Protein AF-A0A4Q8ADY8-F1 (afdb_monomer_lite)

Structure (mmCIF, N/CA/C/O backbone):
data_AF-A0A4Q8ADY8-F1
#
_entry.id   AF-A0A4Q8ADY8-F1
#
loop_
_atom_site.group_PDB
_atom_site.id
_atom_site.type_symbol
_atom_site.label_atom_id
_atom_site.label_alt_id
_atom_site.label_comp_id
_atom_site.label_asym_id
_atom_site.label_entity_id
_atom_site.label_seq_id
_atom_site.pdbx_PDB_ins_code
_atom_site.Cartn_x
_atom_site.Cartn_y
_atom_site.Cartn_z
_atom_site.occupancy
_atom_site.B_iso_or_equiv
_atom_site.auth_seq_id
_atom_site.auth_comp_id
_atom_site.auth_asym_id
_atom_site.auth_atom_id
_atom_site.pdbx_PDB_model_num
ATOM 1 N N . MET A 1 1 ? -50.350 -51.774 19.064 1.00 41.06 1 MET A N 1
ATOM 2 C CA . MET A 1 1 ? -49.920 -51.685 17.647 1.00 41.06 1 MET A CA 1
ATOM 3 C C . MET A 1 1 ? -49.886 -50.201 17.307 1.00 41.06 1 MET A C 1
ATOM 5 O O . MET A 1 1 ? -50.943 -49.598 17.348 1.00 41.06 1 MET A O 1
ATOM 9 N N . GLY A 1 2 ? -48.732 -49.525 17.386 1.00 50.16 2 GLY A N 1
ATOM 10 C CA . GLY A 1 2 ? -47.766 -49.290 16.286 1.00 50.16 2 GLY A CA 1
ATOM 11 C C . GLY A 1 2 ? -48.056 -47.888 15.708 1.00 50.16 2 GLY A C 1
ATOM 12 O O . GLY A 1 2 ? -49.219 -47.580 15.524 1.00 50.16 2 GLY A O 1
ATOM 13 N N . TYR A 1 3 ? -47.157 -46.935 15.465 1.00 49.81 3 TYR A N 1
ATOM 14 C CA . TYR A 1 3 ? -45.723 -46.883 15.178 1.00 49.81 3 TYR A CA 1
ATOM 15 C C . TYR A 1 3 ? -45.235 -45.460 15.556 1.00 49.81 3 TYR A C 1
ATOM 17 O O . TYR A 1 3 ? -45.945 -44.491 15.292 1.00 49.81 3 TYR A O 1
ATOM 25 N N . GLY A 1 4 ? -44.052 -45.319 16.166 1.00 50.25 4 GLY A N 1
ATOM 26 C CA . GLY A 1 4 ? -43.502 -44.029 16.622 1.00 50.25 4 GLY A CA 1
ATOM 27 C C . GLY A 1 4 ? -42.644 -43.289 15.571 1.00 50.25 4 GLY A C 1
ATOM 28 O O . GLY A 1 4 ? -41.962 -43.941 14.777 1.00 50.25 4 GLY A O 1
ATOM 29 N N . PRO A 1 5 ? -42.626 -41.939 15.563 1.00 53.47 5 PRO A N 1
ATOM 30 C CA . PRO A 1 5 ? -41.895 -41.116 14.594 1.00 53.47 5 PRO A CA 1
ATOM 31 C C . PRO A 1 5 ? -40.439 -40.831 15.025 1.00 53.47 5 PRO A C 1
ATOM 33 O O . PRO A 1 5 ? -40.052 -39.683 15.214 1.00 53.47 5 PRO A O 1
ATOM 36 N N . GLU A 1 6 ? -39.605 -41.861 15.165 1.00 55.47 6 GLU A N 1
ATOM 37 C CA . GLU A 1 6 ? -38.190 -41.711 15.585 1.00 55.47 6 GLU A CA 1
ATOM 38 C C . GLU A 1 6 ? -37.184 -41.703 14.407 1.00 55.47 6 GLU A C 1
ATOM 40 O O . GLU A 1 6 ? -36.019 -41.343 14.559 1.00 55.47 6 GLU A O 1
ATOM 45 N N . THR A 1 7 ? -37.597 -42.027 13.176 1.00 56.72 7 THR A N 1
ATOM 46 C CA . THR A 1 7 ? -36.640 -42.336 12.089 1.00 56.72 7 THR A CA 1
ATOM 47 C C . THR A 1 7 ? -36.108 -41.135 11.290 1.00 56.72 7 THR A C 1
ATOM 49 O O . THR A 1 7 ? -35.138 -41.278 10.542 1.00 56.72 7 THR A O 1
ATOM 52 N N . ARG A 1 8 ? -36.666 -39.922 11.432 1.00 54.41 8 ARG A N 1
ATOM 53 C CA . ARG A 1 8 ? -36.274 -38.770 10.581 1.00 54.41 8 ARG A CA 1
ATOM 54 C C . ARG A 1 8 ? -34.942 -38.110 10.949 1.00 54.41 8 ARG A C 1
ATOM 56 O O . ARG A 1 8 ? -34.328 -37.480 10.087 1.00 54.41 8 ARG A O 1
ATOM 63 N N . LYS A 1 9 ? -34.471 -38.232 12.194 1.00 53.66 9 LYS A N 1
ATOM 64 C CA . LYS A 1 9 ? -33.229 -37.562 12.632 1.00 53.66 9 LYS A CA 1
ATOM 65 C C . LYS A 1 9 ? -31.972 -38.251 12.088 1.00 53.66 9 LYS A C 1
ATOM 67 O O . LYS A 1 9 ? -31.017 -37.578 11.711 1.00 53.66 9 LYS A O 1
ATOM 72 N N . HIS A 1 10 ? -32.001 -39.578 11.957 1.00 52.31 10 HIS A N 1
ATOM 73 C CA . HIS A 1 10 ? -30.857 -40.352 11.464 1.00 52.31 10 HIS A CA 1
ATOM 74 C C . HIS A 1 10 ? -30.614 -40.176 9.956 1.00 52.31 10 HIS A C 1
ATOM 76 O O . HIS A 1 10 ? -29.468 -40.189 9.515 1.00 52.31 10 HIS A O 1
ATOM 82 N N . ALA A 1 11 ? -31.662 -39.937 9.160 1.00 54.84 11 ALA A N 1
ATOM 83 C CA . ALA A 1 11 ? -31.521 -39.710 7.719 1.00 54.84 11 ALA A CA 1
ATOM 84 C C . ALA A 1 11 ? -30.809 -38.382 7.388 1.00 54.84 11 ALA A C 1
ATOM 86 O O . ALA A 1 11 ? -29.977 -38.333 6.486 1.00 54.84 11 ALA A O 1
ATOM 87 N N . ARG A 1 12 ? -31.078 -37.315 8.156 1.00 58.09 12 ARG A N 1
ATOM 88 C CA . ARG A 1 12 ? -30.446 -35.997 7.962 1.00 58.09 12 ARG A CA 1
ATOM 89 C C . ARG A 1 12 ? -28.967 -35.981 8.356 1.00 58.09 12 ARG A C 1
ATOM 91 O O . ARG A 1 12 ? -28.163 -35.391 7.646 1.00 58.09 12 ARG A O 1
ATOM 98 N N . SER A 1 13 ? -28.601 -36.673 9.436 1.00 60.06 13 SER A N 1
ATOM 99 C CA . SER A 1 13 ? -27.201 -36.780 9.873 1.00 60.06 13 SER A CA 1
ATOM 100 C C . SER A 1 13 ? -26.339 -37.535 8.853 1.00 60.06 13 SER A C 1
ATOM 102 O O . SER A 1 13 ? -25.246 -37.086 8.519 1.00 60.06 13 SER A O 1
ATOM 104 N N . ARG A 1 14 ? -26.859 -38.623 8.268 1.00 69.06 14 ARG A N 1
ATOM 105 C CA . ARG A 1 14 ? -26.135 -39.403 7.248 1.00 69.06 14 ARG A CA 1
ATOM 106 C C . ARG A 1 14 ? -25.929 -38.630 5.944 1.00 69.06 14 ARG A C 1
ATOM 108 O O . ARG A 1 14 ? -24.894 -38.797 5.309 1.00 69.06 14 ARG A O 1
ATOM 115 N N . TRP A 1 15 ? -26.877 -37.768 5.572 1.00 72.00 15 TRP A N 1
ATOM 116 C CA . TRP A 1 15 ? -26.746 -36.915 4.390 1.00 72.00 15 TRP A CA 1
ATOM 117 C C . TRP A 1 15 ? -25.665 -35.840 4.569 1.00 72.00 15 TRP A C 1
ATOM 119 O O . TRP A 1 15 ? -24.839 -35.658 3.683 1.00 72.00 15 TRP A O 1
ATOM 129 N N . ILE A 1 16 ? -25.595 -35.207 5.745 1.00 74.44 16 ILE A N 1
ATOM 130 C CA . ILE A 1 16 ? -24.555 -34.214 6.060 1.00 74.44 16 ILE A CA 1
ATOM 131 C C . ILE A 1 16 ? -23.161 -34.857 6.026 1.00 74.44 16 ILE A C 1
ATOM 133 O O . ILE A 1 16 ? -22.261 -34.327 5.383 1.00 74.44 16 ILE A O 1
ATOM 137 N N . VAL A 1 17 ? -22.989 -36.033 6.643 1.00 74.62 17 VAL A N 1
ATOM 138 C CA . VAL A 1 17 ? -21.700 -36.749 6.632 1.00 74.62 17 VAL A CA 1
ATOM 139 C C . VAL A 1 17 ? -21.274 -37.115 5.205 1.00 74.62 17 VAL A C 1
ATOM 141 O O . VAL A 1 17 ? -20.110 -36.943 4.858 1.00 74.62 17 VAL A O 1
ATOM 144 N N . ALA A 1 18 ? -22.203 -37.556 4.351 1.00 75.81 18 ALA A N 1
ATOM 145 C CA . ALA A 1 18 ? -21.900 -37.872 2.954 1.00 75.81 18 ALA A CA 1
ATOM 146 C C . ALA A 1 18 ? -21.443 -36.640 2.150 1.00 75.81 18 ALA A C 1
ATOM 148 O O . ALA A 1 18 ? -20.501 -36.741 1.365 1.00 75.81 18 ALA A O 1
ATOM 149 N N . VAL A 1 19 ? -22.062 -35.475 2.379 1.00 82.69 19 VAL A N 1
ATOM 150 C CA . VAL A 1 19 ? -21.659 -34.210 1.742 1.00 82.69 19 VAL A CA 1
ATOM 151 C C . VAL A 1 19 ? -20.255 -33.798 2.190 1.00 82.69 19 VAL A C 1
ATOM 153 O O . VAL A 1 19 ? -19.420 -33.489 1.344 1.00 82.69 19 VAL A O 1
ATOM 156 N N . TYR A 1 20 ? -19.952 -33.869 3.490 1.00 83.88 20 TYR A N 1
ATOM 157 C CA . TYR A 1 20 ? -18.614 -33.550 4.003 1.00 83.88 20 TYR A CA 1
ATOM 158 C C . TYR A 1 20 ? -17.528 -34.468 3.432 1.00 83.88 20 TYR A C 1
ATOM 160 O O . TYR A 1 20 ? -16.463 -33.988 3.048 1.00 83.88 20 TYR A O 1
ATOM 168 N N . VAL A 1 21 ? -17.798 -35.773 3.325 1.00 84.94 21 VAL A N 1
ATOM 169 C CA . VAL A 1 21 ? -16.854 -36.733 2.732 1.00 84.94 21 VAL A CA 1
ATOM 170 C C . VAL A 1 21 ? -16.616 -36.429 1.250 1.00 84.94 21 VAL A C 1
ATOM 172 O O . VAL A 1 21 ? -15.469 -36.429 0.811 1.00 84.94 21 VAL A O 1
ATOM 175 N N . ALA A 1 22 ? -17.663 -36.112 0.483 1.00 82.12 22 ALA A N 1
ATOM 176 C CA . ALA A 1 22 ? -17.525 -35.761 -0.931 1.00 82.12 22 ALA A CA 1
ATOM 177 C C . ALA A 1 22 ? -16.708 -34.471 -1.138 1.00 82.12 22 ALA A C 1
ATOM 179 O O . ALA A 1 22 ? -15.830 -34.433 -1.999 1.00 82.12 22 ALA A O 1
ATOM 180 N N . VAL A 1 23 ? -16.948 -33.443 -0.315 1.00 85.81 23 VAL A N 1
ATOM 181 C CA . VAL A 1 23 ? -16.180 -32.188 -0.346 1.00 85.81 23 VAL A CA 1
ATOM 182 C C . VAL A 1 23 ? -14.715 -32.436 0.018 1.00 85.81 23 VAL A C 1
ATOM 184 O O . VAL A 1 23 ? -13.829 -31.968 -0.691 1.00 85.81 23 VAL A O 1
ATOM 187 N N . ALA A 1 24 ? -14.441 -33.221 1.064 1.00 84.19 24 ALA A N 1
ATOM 188 C CA . ALA A 1 24 ? -13.074 -33.550 1.467 1.00 84.19 24 ALA A CA 1
ATOM 189 C C . ALA A 1 24 ? -12.305 -34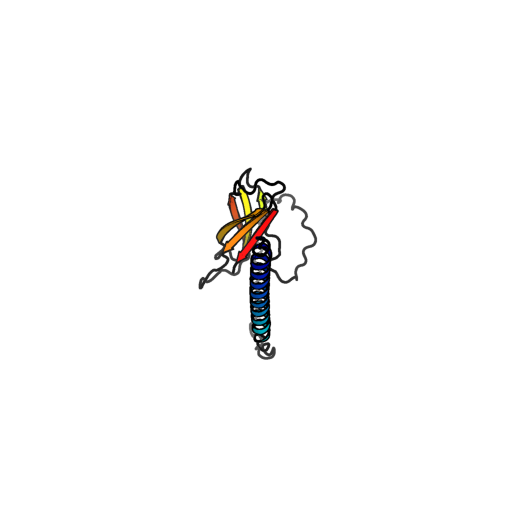.295 0.363 1.00 84.19 24 ALA A C 1
ATOM 191 O O . ALA A 1 24 ? -11.159 -33.953 0.078 1.00 84.19 24 ALA A O 1
ATOM 192 N N . ILE A 1 25 ? -12.941 -35.262 -0.307 1.00 88.31 25 ILE A N 1
ATOM 193 C CA . ILE A 1 25 ? -12.339 -35.978 -1.443 1.00 88.31 25 ILE A CA 1
ATOM 194 C C . ILE A 1 25 ? -12.009 -35.008 -2.583 1.00 88.31 25 ILE A C 1
ATOM 196 O O . ILE A 1 25 ? -10.926 -35.093 -3.161 1.00 88.31 25 ILE A O 1
ATOM 200 N N . PHE A 1 26 ? -12.907 -34.068 -2.888 1.00 85.62 26 PHE A N 1
ATOM 201 C CA . PHE A 1 26 ? -12.688 -33.093 -3.954 1.00 85.62 26 PHE A CA 1
ATOM 202 C C . PHE A 1 26 ? -11.522 -32.144 -3.640 1.00 85.62 26 PHE A C 1
ATOM 204 O O . PHE A 1 26 ? -10.665 -31.920 -4.492 1.00 85.62 26 PHE A O 1
ATOM 211 N N . VAL A 1 27 ? -11.438 -31.646 -2.401 1.00 87.19 27 VAL A N 1
ATOM 212 C CA . VAL A 1 27 ? -10.345 -30.770 -1.946 1.00 87.19 27 VAL A CA 1
ATOM 213 C C . VAL A 1 27 ? -8.998 -31.496 -1.979 1.00 87.19 27 VAL A C 1
ATOM 215 O O . VAL A 1 27 ? -8.020 -30.950 -2.487 1.00 87.19 27 VAL A O 1
ATOM 218 N N . VAL A 1 28 ? -8.943 -32.742 -1.499 1.00 87.12 28 VAL A N 1
ATOM 219 C CA . VAL A 1 28 ? -7.717 -33.556 -1.550 1.00 87.12 28 VAL A CA 1
ATOM 220 C C . VAL A 1 28 ? -7.309 -33.832 -2.999 1.00 87.12 28 VAL A C 1
ATOM 222 O O . VAL A 1 28 ? -6.135 -33.695 -3.335 1.00 87.12 28 VAL A O 1
ATOM 225 N N . GLY A 1 29 ? -8.264 -34.156 -3.876 1.00 85.25 29 GLY A N 1
ATOM 226 C CA . GLY A 1 29 ? -8.001 -34.349 -5.303 1.00 85.25 29 GLY A CA 1
ATOM 227 C C . GLY A 1 29 ? -7.430 -33.097 -5.979 1.00 85.25 29 GLY A C 1
ATOM 228 O O . GLY A 1 29 ? -6.450 -33.194 -6.717 1.00 85.25 29 GLY A O 1
ATOM 229 N N . ALA A 1 30 ? -7.989 -31.921 -5.681 1.00 82.06 30 ALA A N 1
ATOM 230 C CA . ALA A 1 30 ? -7.502 -30.646 -6.205 1.00 82.06 30 ALA A CA 1
ATOM 231 C C . ALA A 1 30 ? -6.081 -30.321 -5.714 1.00 82.06 30 ALA A C 1
ATOM 233 O O . ALA A 1 30 ? -5.224 -29.954 -6.517 1.00 82.06 30 ALA A O 1
ATOM 234 N N . LEU A 1 31 ? -5.795 -30.528 -4.423 1.00 78.25 31 LEU A N 1
ATOM 235 C CA . LEU A 1 31 ? -4.455 -30.327 -3.861 1.00 78.25 31 LEU A CA 1
ATOM 236 C C . LEU A 1 31 ? -3.409 -31.239 -4.514 1.00 78.25 31 LEU A C 1
ATOM 238 O O . LEU A 1 31 ? -2.328 -30.774 -4.872 1.00 78.25 31 LEU A O 1
ATOM 242 N N . VAL A 1 32 ? -3.731 -32.518 -4.733 1.00 78.94 32 VAL A N 1
ATOM 243 C CA . VAL A 1 32 ? -2.820 -33.460 -5.408 1.00 78.94 32 VAL A CA 1
ATOM 244 C C . VAL A 1 32 ? -2.528 -33.022 -6.849 1.00 78.94 32 VAL A C 1
ATOM 246 O O . VAL A 1 32 ? -1.381 -33.107 -7.290 1.00 78.94 32 VAL A O 1
ATOM 249 N N . ALA A 1 33 ? -3.523 -32.504 -7.576 1.00 71.31 33 ALA A N 1
ATOM 250 C CA . ALA A 1 33 ? -3.336 -32.006 -8.941 1.00 71.31 33 ALA A CA 1
ATOM 251 C C . ALA A 1 33 ? -2.431 -30.759 -9.004 1.00 71.31 33 ALA A C 1
ATOM 253 O O . ALA A 1 33 ? -1.593 -30.646 -9.905 1.00 71.31 33 ALA A O 1
ATOM 254 N N . VAL A 1 34 ? -2.549 -29.851 -8.029 1.00 74.69 34 VAL A N 1
ATOM 255 C CA . VAL A 1 34 ? -1.680 -28.668 -7.916 1.00 74.69 34 VAL A CA 1
ATOM 256 C C . VAL A 1 34 ? -0.234 -29.081 -7.631 1.00 74.69 34 VAL A C 1
ATOM 258 O O . VAL A 1 34 ? 0.678 -28.625 -8.319 1.00 74.69 34 VAL A O 1
ATOM 261 N N . VAL A 1 35 ? -0.013 -30.006 -6.690 1.00 72.31 35 VAL A N 1
ATOM 262 C CA . VAL A 1 35 ? 1.336 -30.506 -6.360 1.00 72.31 35 VAL A CA 1
ATOM 263 C C . VAL A 1 35 ? 1.987 -31.208 -7.558 1.00 72.31 35 VAL A C 1
ATOM 265 O O . VAL A 1 35 ? 3.156 -30.962 -7.853 1.00 72.31 35 VAL A O 1
ATOM 268 N N . MET A 1 36 ? 1.236 -32.033 -8.296 1.00 67.62 36 MET A N 1
ATOM 269 C CA . MET A 1 36 ? 1.732 -32.687 -9.516 1.00 67.62 36 MET A CA 1
ATOM 270 C C . MET A 1 36 ? 2.113 -31.677 -10.613 1.00 67.62 36 MET A C 1
ATOM 272 O O . MET A 1 36 ? 3.082 -31.900 -11.335 1.00 67.62 36 MET A O 1
ATOM 276 N N . SER A 1 37 ? 1.399 -30.551 -10.720 1.00 70.81 37 SER A N 1
ATOM 277 C CA . SER A 1 37 ? 1.681 -29.515 -11.727 1.00 70.81 37 SER A CA 1
ATOM 278 C C . SER A 1 37 ? 2.975 -28.739 -11.441 1.00 70.81 37 SER A C 1
ATOM 280 O O . SER A 1 37 ? 3.676 -28.355 -12.375 1.00 70.81 37 SER A O 1
ATOM 282 N N . PHE A 1 38 ? 3.347 -28.566 -10.168 1.00 58.31 38 PHE A N 1
ATOM 283 C CA . PHE A 1 38 ? 4.611 -27.923 -9.781 1.00 58.31 38 PHE A CA 1
ATOM 284 C C . PHE A 1 38 ? 5.849 -28.788 -10.071 1.00 58.31 38 PHE A C 1
ATOM 286 O O . PHE A 1 38 ? 6.925 -28.256 -10.338 1.00 58.31 38 PHE A O 1
ATOM 293 N N . ALA A 1 39 ? 5.718 -30.119 -10.073 1.00 59.59 39 ALA A N 1
ATOM 294 C CA . ALA A 1 39 ? 6.847 -31.014 -10.335 1.00 59.59 39 ALA A CA 1
ATOM 295 C C . ALA A 1 39 ? 7.322 -30.996 -11.804 1.00 59.59 39 ALA A C 1
ATOM 297 O O . ALA A 1 39 ? 8.468 -31.350 -12.076 1.00 59.59 39 ALA A O 1
ATOM 298 N N . ALA A 1 40 ? 6.475 -30.564 -12.746 1.00 57.50 40 ALA A N 1
ATOM 299 C CA . ALA A 1 40 ? 6.778 -30.574 -14.178 1.00 57.50 40 ALA A CA 1
ATOM 300 C C . ALA A 1 40 ? 7.530 -29.324 -14.689 1.00 57.50 40 ALA A C 1
ATOM 302 O O . ALA A 1 40 ? 7.969 -29.325 -15.835 1.00 57.50 40 ALA A O 1
ATOM 303 N N . GLN A 1 41 ? 7.706 -28.274 -13.874 1.00 55.00 41 GLN A N 1
ATOM 304 C CA . GLN A 1 41 ? 8.305 -26.998 -14.314 1.00 55.00 41 GLN A CA 1
ATOM 305 C C . GLN A 1 41 ? 9.803 -26.836 -14.008 1.00 55.00 41 GLN A C 1
ATOM 307 O O . GLN A 1 41 ? 10.337 -25.734 -14.123 1.00 55.00 41 GLN A O 1
ATOM 312 N N . ARG A 1 42 ? 10.527 -27.903 -13.645 1.00 49.91 42 ARG A N 1
ATOM 313 C CA . ARG A 1 42 ? 11.995 -27.816 -13.538 1.00 49.91 42 ARG A CA 1
ATOM 314 C C . ARG A 1 42 ? 12.614 -27.723 -14.935 1.00 49.91 42 ARG A C 1
ATOM 316 O O . ARG A 1 42 ? 12.944 -28.736 -15.545 1.00 49.91 42 ARG A O 1
ATOM 323 N N . SER A 1 43 ? 12.724 -26.496 -15.434 1.00 69.38 43 SER A N 1
ATOM 324 C CA . SER A 1 43 ? 13.489 -26.158 -16.632 1.00 69.38 43 SER A CA 1
ATOM 325 C C . SER A 1 43 ? 14.982 -26.418 -16.375 1.00 69.38 43 SER A C 1
ATOM 327 O O . SER A 1 43 ? 15.448 -26.138 -15.268 1.00 69.38 43 SER A O 1
ATOM 329 N N . PRO A 1 44 ? 15.738 -26.973 -17.336 1.00 63.78 44 PRO A N 1
ATOM 330 C CA . PRO A 1 44 ? 17.178 -27.153 -17.194 1.00 63.78 44 PRO A CA 1
ATOM 331 C C . PRO A 1 44 ? 17.886 -25.796 -17.086 1.00 63.78 44 PRO A C 1
ATOM 333 O O . PRO A 1 44 ? 17.589 -24.862 -17.830 1.00 63.78 44 PRO A O 1
ATOM 336 N N . GLU A 1 45 ? 18.803 -25.705 -16.127 1.00 66.88 45 GLU A N 1
ATOM 337 C CA . GLU A 1 45 ? 19.632 -24.530 -15.856 1.00 66.88 45 GLU A CA 1
ATOM 338 C C . GLU A 1 45 ? 20.498 -24.189 -17.087 1.00 66.88 45 GLU A C 1
ATOM 340 O O . GLU A 1 45 ? 21.013 -25.108 -17.734 1.00 66.88 45 GLU A O 1
ATOM 345 N N . PRO A 1 46 ? 20.648 -22.905 -17.458 1.00 65.06 46 PRO A N 1
ATOM 346 C CA . PRO A 1 46 ? 21.507 -22.518 -18.570 1.00 65.06 46 PRO A CA 1
ATOM 347 C C . PRO A 1 46 ? 22.986 -22.794 -18.252 1.00 65.06 46 PRO A C 1
ATOM 349 O O . PRO A 1 46 ? 23.473 -22.485 -17.166 1.00 65.06 46 PRO A O 1
ATOM 352 N N . ASP A 1 47 ? 23.691 -23.378 -19.222 1.00 64.38 47 ASP A N 1
ATOM 353 C CA . ASP A 1 47 ? 25.123 -23.689 -19.168 1.00 64.38 47 ASP A CA 1
ATOM 354 C C . ASP A 1 47 ? 25.951 -22.394 -18.988 1.00 64.38 47 ASP A C 1
ATOM 356 O O . ASP A 1 47 ? 25.824 -21.476 -19.804 1.00 64.38 47 ASP A O 1
ATOM 360 N N . PRO A 1 48 ? 26.802 -22.283 -17.948 1.00 64.12 48 PRO A N 1
ATOM 361 C CA . PRO A 1 48 ? 27.549 -21.060 -17.639 1.00 64.12 48 PRO A CA 1
ATOM 362 C C . PRO A 1 48 ? 28.693 -20.737 -18.620 1.00 64.12 48 PRO A C 1
ATOM 364 O O . PRO A 1 48 ? 29.447 -19.790 -18.389 1.00 64.12 48 PRO A O 1
ATOM 367 N N . THR A 1 49 ? 28.863 -21.499 -19.702 1.00 61.53 49 THR A N 1
ATOM 368 C CA . THR A 1 49 ? 30.077 -21.436 -20.532 1.00 61.53 49 THR A CA 1
ATOM 369 C C . THR A 1 49 ? 30.003 -20.438 -21.706 1.00 61.53 49 THR A C 1
ATOM 371 O O . THR A 1 49 ? 31.002 -20.243 -22.394 1.00 61.53 49 THR A O 1
ATOM 374 N N . ASP A 1 50 ? 28.880 -19.742 -21.923 1.00 53.09 50 ASP A N 1
ATOM 375 C CA . ASP A 1 50 ? 28.651 -18.933 -23.141 1.00 53.09 50 ASP A CA 1
ATOM 376 C C . ASP A 1 50 ? 28.724 -17.402 -22.933 1.00 53.09 50 ASP A C 1
ATOM 378 O O . ASP A 1 50 ? 27.968 -16.633 -23.526 1.00 53.09 50 ASP A O 1
ATOM 382 N N . THR A 1 51 ? 29.638 -16.923 -22.076 1.00 58.97 51 THR A N 1
ATOM 383 C CA . THR A 1 51 ? 29.916 -15.475 -21.955 1.00 58.97 51 THR A CA 1
ATOM 384 C C . THR A 1 51 ? 31.212 -15.105 -22.689 1.00 58.97 51 THR A C 1
ATOM 386 O O . THR A 1 51 ? 32.293 -15.481 -22.226 1.00 58.97 51 THR A O 1
ATOM 389 N N . PRO A 1 52 ? 31.169 -14.345 -23.802 1.00 66.25 52 PRO A N 1
ATOM 390 C CA . PRO A 1 52 ? 32.379 -13.784 -24.397 1.00 66.25 52 PRO A CA 1
ATOM 391 C C . PRO A 1 52 ? 33.002 -12.716 -23.473 1.00 66.25 52 PRO A C 1
ATOM 393 O O . PRO A 1 52 ? 32.277 -12.005 -22.774 1.00 66.25 52 PRO A O 1
ATOM 396 N N . PRO A 1 53 ? 34.339 -12.559 -23.463 1.00 71.25 53 PRO A N 1
ATOM 397 C CA . PRO A 1 53 ? 35.004 -11.582 -22.606 1.00 71.25 53 PRO A CA 1
ATOM 398 C C . PRO A 1 53 ? 34.647 -10.143 -23.021 1.00 71.25 53 PRO A C 1
ATOM 400 O O . PRO A 1 53 ? 34.641 -9.839 -24.220 1.00 71.25 53 PRO A O 1
ATOM 403 N N . PRO A 1 54 ? 34.411 -9.221 -22.067 1.00 60.00 54 PRO A N 1
ATOM 404 C CA . PRO A 1 54 ? 34.229 -7.814 -22.392 1.00 60.00 54 PRO A CA 1
ATOM 405 C C . PRO A 1 54 ? 35.552 -7.234 -22.905 1.00 60.00 54 PRO A C 1
ATOM 407 O O . PRO A 1 54 ? 36.515 -7.071 -22.159 1.00 60.00 54 PRO A O 1
ATOM 410 N N . THR A 1 55 ? 35.602 -6.920 -24.201 1.00 57.56 55 THR A N 1
ATOM 411 C CA . THR A 1 55 ? 36.653 -6.078 -24.785 1.00 57.56 55 THR A CA 1
ATOM 412 C C . THR A 1 55 ? 36.146 -4.644 -24.778 1.00 57.56 55 THR A C 1
ATOM 414 O O . THR A 1 55 ? 35.327 -4.266 -25.612 1.00 57.56 55 THR A O 1
ATOM 417 N N . GLY A 1 56 ? 36.600 -3.855 -23.809 1.00 50.78 56 GLY A N 1
ATOM 418 C CA . GLY A 1 56 ? 36.284 -2.435 -23.721 1.00 50.78 56 GLY A CA 1
ATOM 419 C C . GLY A 1 56 ? 37.313 -1.707 -22.870 1.00 50.78 56 GLY A C 1
ATOM 420 O O . GLY A 1 56 ? 37.286 -1.808 -21.647 1.00 50.78 56 GLY A O 1
ATOM 421 N N . ASP A 1 57 ? 38.226 -1.006 -23.540 1.00 51.31 57 ASP A N 1
ATOM 422 C CA . ASP A 1 57 ? 39.208 -0.090 -22.961 1.00 51.31 57 ASP A CA 1
ATOM 423 C C . ASP A 1 57 ? 38.527 0.969 -22.083 1.00 51.31 57 ASP A C 1
ATOM 425 O O . ASP A 1 57 ? 37.779 1.820 -22.570 1.00 51.31 57 ASP A O 1
ATOM 429 N N . VAL A 1 58 ? 38.827 0.957 -20.785 1.00 51.78 58 VAL A N 1
ATOM 430 C CA . VAL A 1 58 ? 38.463 2.050 -19.880 1.00 51.78 58 VAL A CA 1
ATOM 431 C C . VAL A 1 58 ? 39.542 3.122 -19.997 1.00 51.78 58 VAL A C 1
ATOM 433 O O . VAL A 1 58 ? 40.636 3.000 -19.449 1.00 51.78 58 VAL A O 1
ATOM 436 N N . THR A 1 59 ? 39.236 4.192 -20.725 1.00 51.28 59 THR A N 1
ATOM 437 C CA . THR A 1 59 ? 40.016 5.432 -20.663 1.00 51.28 59 THR A CA 1
ATOM 438 C C . THR A 1 59 ? 39.810 6.057 -19.276 1.00 51.28 59 THR A C 1
ATOM 440 O O . THR A 1 59 ? 38.662 6.189 -18.847 1.00 51.28 59 THR A O 1
ATOM 443 N N . PRO A 1 60 ? 40.865 6.456 -18.544 1.00 53.34 60 PRO A N 1
ATOM 444 C CA . PRO A 1 60 ? 40.683 7.102 -17.252 1.00 53.34 60 PRO A CA 1
ATOM 445 C C . PRO A 1 60 ? 40.145 8.520 -17.467 1.00 53.34 60 PRO A C 1
ATOM 447 O O . PRO A 1 60 ? 40.858 9.408 -17.931 1.00 53.34 60 PRO A O 1
ATOM 450 N N . VAL A 1 61 ? 38.871 8.731 -17.135 1.00 55.50 61 VAL A N 1
ATOM 451 C CA . VAL A 1 61 ? 38.275 10.067 -17.063 1.00 55.50 61 VAL A CA 1
ATOM 452 C C . VAL A 1 61 ? 38.763 10.725 -15.775 1.00 55.50 61 VAL A C 1
ATOM 454 O O . VAL A 1 61 ? 38.451 10.278 -14.673 1.00 55.50 61 VAL A O 1
ATOM 457 N N . THR A 1 62 ? 39.565 11.777 -15.916 1.00 49.31 62 THR A N 1
ATOM 458 C CA . THR A 1 62 ? 39.952 12.673 -14.821 1.00 49.31 62 THR A CA 1
ATOM 459 C C . THR A 1 62 ? 38.706 13.402 -14.300 1.00 49.31 62 THR A C 1
ATOM 461 O O . THR A 1 62 ? 38.059 14.091 -15.091 1.00 49.31 62 THR A O 1
ATOM 464 N N . PRO A 1 63 ? 38.343 13.291 -13.009 1.00 64.69 63 PRO A N 1
ATOM 465 C CA . PRO A 1 63 ? 37.237 14.068 -12.463 1.00 64.69 63 PRO A CA 1
ATOM 466 C C . PRO A 1 63 ? 37.634 15.551 -12.338 1.00 64.69 63 PRO A C 1
ATOM 468 O O . PRO A 1 63 ? 38.774 15.842 -11.959 1.00 64.69 63 PRO A O 1
ATOM 471 N N . PRO A 1 64 ? 36.735 16.507 -12.636 1.00 52.59 64 PRO A N 1
ATOM 472 C CA . PRO A 1 64 ? 36.962 17.900 -12.289 1.00 52.59 64 PRO A CA 1
ATOM 473 C C . PRO A 1 64 ? 36.869 18.079 -10.769 1.00 52.59 64 PRO A C 1
ATOM 475 O O . PRO A 1 64 ? 35.942 17.596 -10.120 1.00 52.59 64 PRO A O 1
ATOM 478 N N . SER A 1 65 ? 37.840 18.796 -10.204 1.00 50.41 65 SER A N 1
ATOM 479 C CA . SER A 1 65 ? 37.753 19.331 -8.849 1.00 50.41 65 SER A CA 1
ATOM 480 C C . SER A 1 65 ? 36.673 20.411 -8.811 1.00 50.41 65 SER A C 1
ATOM 482 O O . SER A 1 65 ? 36.928 21.544 -9.214 1.00 50.41 65 SER A O 1
ATOM 484 N N . GLU A 1 66 ? 35.486 20.082 -8.309 1.00 45.28 66 GLU A N 1
ATOM 485 C CA . GLU A 1 66 ? 34.512 21.083 -7.876 1.00 45.28 66 GLU A CA 1
ATOM 486 C C . GLU A 1 66 ? 34.461 21.129 -6.350 1.00 45.28 66 GLU A C 1
ATOM 488 O O . GLU A 1 66 ? 33.901 20.272 -5.672 1.00 45.28 66 GLU A O 1
ATOM 493 N N . THR A 1 67 ? 35.084 22.180 -5.819 1.00 47.38 67 THR A N 1
ATOM 494 C CA . THR A 1 67 ? 34.789 22.727 -4.500 1.00 47.38 67 THR A CA 1
ATOM 495 C C . THR A 1 67 ? 33.359 23.255 -4.518 1.00 47.38 67 THR A C 1
ATOM 497 O O . THR A 1 67 ? 33.059 24.223 -5.215 1.00 47.38 67 THR A O 1
ATOM 500 N N . SER A 1 68 ? 32.483 22.644 -3.730 1.00 45.78 68 SER A N 1
ATOM 501 C CA . SER A 1 68 ? 31.211 23.226 -3.302 1.00 45.78 68 SER A CA 1
ATOM 502 C C . SER A 1 68 ? 30.873 22.666 -1.926 1.00 45.78 68 SER A C 1
ATOM 504 O O . SER A 1 68 ? 30.601 21.481 -1.770 1.00 45.78 68 SER A O 1
ATOM 506 N N . GLU A 1 69 ? 30.949 23.525 -0.918 1.00 54.16 69 GLU A N 1
ATOM 507 C CA . GLU A 1 69 ? 30.426 23.280 0.425 1.00 54.16 69 GLU A CA 1
ATOM 508 C C . GLU A 1 69 ? 28.927 23.613 0.413 1.00 54.16 69 GLU A C 1
ATOM 510 O O . GLU A 1 69 ? 28.556 24.687 -0.071 1.00 54.16 69 GLU A O 1
ATOM 515 N N . PRO A 1 70 ? 28.043 22.693 0.838 1.00 45.44 70 PRO A N 1
ATOM 516 C CA . PRO A 1 70 ? 26.887 23.153 1.617 1.00 45.44 70 PRO A CA 1
ATOM 517 C C . PRO A 1 70 ? 26.342 22.144 2.652 1.00 45.44 70 PRO A C 1
ATOM 519 O O . PRO A 1 70 ? 26.063 20.994 2.333 1.00 45.44 70 PRO A O 1
ATOM 522 N N . GLY A 1 71 ? 26.040 22.657 3.852 1.00 41.22 71 GLY A N 1
ATOM 523 C CA . GLY A 1 71 ? 24.886 22.246 4.666 1.00 41.22 71 GLY A CA 1
ATOM 524 C C . GLY A 1 71 ? 24.997 20.930 5.438 1.00 41.22 71 GLY A C 1
ATOM 525 O O . GLY A 1 71 ? 24.757 19.854 4.907 1.00 41.22 71 GLY A O 1
ATOM 526 N N . GLU A 1 72 ? 25.251 21.046 6.737 1.00 47.62 72 GLU A N 1
ATOM 527 C CA . GLU A 1 72 ? 25.123 19.987 7.745 1.00 47.62 72 GLU A CA 1
ATOM 528 C C . GLU A 1 72 ? 23.726 19.318 7.706 1.00 47.62 72 GLU A C 1
ATOM 530 O O . GLU A 1 72 ? 22.723 20.012 7.909 1.00 47.62 72 GLU A O 1
ATOM 535 N N . PRO A 1 73 ? 23.603 17.996 7.457 1.00 45.47 73 PRO A N 1
ATOM 536 C CA . PRO A 1 73 ? 22.330 17.304 7.605 1.00 45.47 73 PRO A CA 1
ATOM 537 C C . PRO A 1 73 ? 22.126 16.794 9.042 1.00 45.47 73 PRO A C 1
ATOM 539 O O . PRO A 1 73 ? 23.023 16.240 9.676 1.00 45.47 73 PRO A O 1
ATOM 542 N N . SER A 1 74 ? 20.895 16.993 9.523 1.00 54.38 74 SER A N 1
ATOM 543 C CA . SER A 1 74 ? 20.314 16.516 10.789 1.00 54.38 74 SER A CA 1
ATOM 544 C C . SER A 1 74 ? 20.559 15.025 11.093 1.00 54.38 74 SER A C 1
ATOM 546 O O . SER A 1 74 ? 20.803 14.241 10.174 1.00 54.38 74 SER A O 1
ATOM 548 N N . PRO A 1 75 ? 20.456 14.601 12.373 1.00 50.59 75 PRO A N 1
ATOM 549 C CA . PRO A 1 75 ? 20.822 13.253 12.800 1.00 50.59 75 PRO A CA 1
ATOM 550 C C . PRO A 1 75 ? 19.978 12.167 12.118 1.00 50.59 75 PRO A C 1
ATOM 552 O O . PRO A 1 75 ? 18.750 12.164 12.193 1.00 50.59 75 PRO A O 1
ATOM 555 N N . VAL A 1 76 ? 20.673 11.218 11.492 1.00 53.16 76 VAL A N 1
ATOM 556 C CA . VAL A 1 76 ? 20.128 9.974 10.932 1.00 53.16 76 VAL A CA 1
ATOM 557 C C . VAL A 1 76 ? 19.541 9.123 12.073 1.00 53.16 76 VAL A C 1
ATOM 559 O O . VAL A 1 76 ? 20.255 8.888 13.053 1.00 53.16 76 VAL A O 1
ATOM 562 N N . PRO A 1 77 ? 18.293 8.619 11.995 1.00 47.34 77 PRO A N 1
ATOM 563 C CA . PRO A 1 77 ? 17.835 7.603 12.935 1.00 47.34 77 PRO A CA 1
ATOM 564 C C . PRO A 1 77 ? 18.632 6.313 12.702 1.00 47.34 77 PRO A C 1
ATOM 566 O O . PRO A 1 77 ? 18.689 5.783 11.592 1.00 47.34 77 PRO A O 1
ATOM 569 N N . THR A 1 78 ? 19.281 5.827 13.760 1.00 48.53 78 THR A N 1
ATOM 570 C CA . THR A 1 78 ? 20.044 4.575 13.789 1.00 48.53 78 THR A CA 1
ATOM 571 C C . THR A 1 78 ? 19.187 3.413 13.286 1.00 48.53 78 THR A C 1
ATOM 573 O O . THR A 1 78 ? 18.331 2.900 14.002 1.00 48.53 78 THR A O 1
ATOM 576 N N . SER A 1 79 ? 19.439 2.999 12.047 1.00 51.47 79 SER A N 1
ATOM 577 C CA . SER A 1 79 ? 18.962 1.732 11.499 1.00 51.47 79 SER A CA 1
ATOM 578 C C . SER A 1 79 ? 19.846 0.609 12.043 1.00 51.47 79 SER A C 1
ATOM 580 O O . SER A 1 79 ? 21.056 0.789 12.197 1.00 51.47 79 SER A O 1
ATOM 582 N N . GLY A 1 80 ? 19.237 -0.527 12.389 1.00 58.50 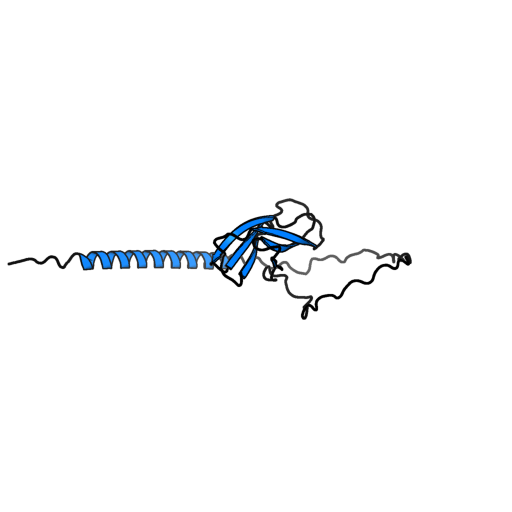80 GLY A N 1
ATOM 583 C CA . GLY A 1 80 ? 19.954 -1.743 12.780 1.00 58.50 80 GLY A CA 1
ATOM 584 C C . GLY A 1 80 ? 20.856 -2.288 11.658 1.00 58.50 80 GLY A C 1
ATOM 585 O O . GLY A 1 80 ? 20.962 -1.671 10.599 1.00 58.50 80 GLY A O 1
ATOM 586 N N . PRO A 1 81 ? 21.531 -3.431 11.876 1.00 39.94 81 PRO A N 1
ATOM 587 C CA . PRO A 1 81 ? 22.490 -3.975 10.917 1.00 39.94 81 PRO A CA 1
ATOM 588 C C . PRO A 1 81 ? 21.827 -4.239 9.559 1.00 39.94 81 PRO A C 1
ATOM 590 O O . PRO A 1 81 ? 20.927 -5.068 9.463 1.00 39.94 81 PRO A O 1
ATOM 593 N N . ILE A 1 82 ? 22.277 -3.524 8.527 1.00 45.56 82 ILE A N 1
ATOM 594 C CA . ILE A 1 82 ? 21.907 -3.753 7.128 1.00 45.56 82 ILE A CA 1
ATOM 595 C C . ILE A 1 82 ? 22.843 -4.840 6.593 1.00 45.56 82 ILE A C 1
ATOM 597 O O . ILE A 1 82 ? 24.060 -4.648 6.588 1.00 45.56 82 ILE A O 1
ATOM 601 N N . ASP A 1 83 ? 22.284 -5.972 6.166 1.00 42.62 83 ASP A N 1
ATOM 602 C CA . ASP A 1 83 ? 23.000 -7.000 5.406 1.00 42.62 83 ASP A CA 1
ATOM 603 C C . ASP A 1 83 ? 22.915 -6.655 3.905 1.00 42.62 83 ASP A C 1
ATOM 605 O O . ASP A 1 83 ? 21.820 -6.664 3.344 1.00 42.62 83 ASP A O 1
ATOM 609 N N . PRO A 1 84 ? 24.026 -6.302 3.233 1.00 37.62 84 PRO A N 1
ATOM 610 C CA . PRO A 1 84 ? 24.008 -5.815 1.854 1.00 37.62 84 PRO A CA 1
ATOM 611 C C . PRO A 1 84 ? 23.923 -6.927 0.788 1.00 37.62 84 PRO A C 1
ATOM 613 O O . PRO A 1 84 ? 24.221 -6.660 -0.376 1.00 37.62 84 PRO A O 1
ATOM 616 N N . GLY A 1 85 ? 23.570 -8.168 1.148 1.00 34.31 85 GLY A N 1
ATOM 617 C CA . GLY A 1 85 ? 23.656 -9.317 0.234 1.00 34.31 85 GLY A CA 1
ATOM 618 C C . GLY A 1 85 ? 22.484 -10.302 0.225 1.00 34.31 85 GLY A C 1
ATOM 619 O O . GLY A 1 85 ? 22.598 -11.341 -0.428 1.00 34.31 85 GLY A O 1
ATOM 620 N N . GLY A 1 86 ? 21.381 -10.026 0.924 1.00 28.47 86 GLY A N 1
ATOM 621 C CA . GLY A 1 86 ? 20.191 -10.884 0.883 1.00 28.47 86 GLY A CA 1
ATOM 622 C C . GLY A 1 86 ? 19.407 -10.729 -0.430 1.00 28.47 86 GLY A C 1
ATOM 623 O O . GLY A 1 86 ? 19.353 -9.621 -0.967 1.00 28.47 86 GLY A O 1
ATOM 624 N N . PRO A 1 87 ? 18.786 -11.793 -0.977 1.00 31.91 87 PRO A N 1
ATOM 625 C CA . PRO A 1 87 ? 17.765 -11.635 -2.009 1.00 31.91 87 PRO A CA 1
ATOM 626 C C . PRO A 1 87 ? 16.694 -10.671 -1.492 1.00 31.91 87 PRO A C 1
ATOM 628 O O . PRO A 1 87 ? 16.182 -10.894 -0.399 1.00 31.91 87 PRO A O 1
ATOM 631 N N . LEU A 1 88 ? 16.373 -9.624 -2.258 1.00 38.00 88 LEU A N 1
ATOM 632 C CA . LEU A 1 88 ? 15.219 -8.763 -1.996 1.00 38.00 88 LEU A CA 1
ATOM 633 C C . LEU A 1 88 ? 13.963 -9.611 -2.215 1.00 38.00 88 LEU A C 1
ATOM 635 O O . LEU A 1 88 ? 13.421 -9.677 -3.320 1.00 38.00 88 LEU A O 1
ATOM 639 N N . ASP A 1 89 ? 13.564 -10.364 -1.200 1.00 38.31 89 ASP A N 1
ATOM 640 C CA . ASP A 1 89 ? 12.247 -10.954 -1.173 1.00 38.31 89 ASP A CA 1
ATOM 641 C C . ASP A 1 89 ? 11.228 -9.829 -0.961 1.00 38.31 89 ASP A C 1
ATOM 643 O O . ASP A 1 89 ? 11.489 -8.816 -0.314 1.00 38.31 89 ASP A O 1
ATOM 647 N N . ASN A 1 90 ? 10.027 -9.993 -1.514 1.00 47.81 90 ASN A N 1
ATOM 648 C CA . ASN A 1 90 ? 8.888 -9.097 -1.278 1.00 47.81 90 ASN A CA 1
ATOM 649 C C . ASN A 1 90 ? 8.407 -9.145 0.200 1.00 47.81 90 ASN A C 1
ATOM 651 O O . ASN A 1 90 ? 7.215 -9.002 0.468 1.00 47.81 90 ASN A O 1
ATOM 655 N N . GLN A 1 91 ? 9.298 -9.460 1.146 1.00 41.53 91 GLN A N 1
ATOM 656 C CA . GLN A 1 91 ? 9.058 -9.585 2.579 1.00 41.53 91 GLN A CA 1
ATOM 657 C C . GLN A 1 91 ? 9.788 -8.523 3.402 1.00 41.53 91 GLN A C 1
ATOM 659 O O . GLN A 1 91 ? 9.547 -8.454 4.610 1.00 41.53 91 GLN A O 1
ATOM 664 N N . ASP A 1 92 ? 10.609 -7.666 2.785 1.00 52.41 92 ASP A N 1
ATOM 665 C CA . ASP A 1 92 ? 11.055 -6.455 3.465 1.00 52.41 92 ASP A CA 1
ATOM 666 C C . ASP A 1 92 ? 9.818 -5.627 3.856 1.00 52.41 92 ASP A C 1
ATOM 668 O O . ASP A 1 92 ? 8.983 -5.312 3.000 1.00 52.41 92 ASP A O 1
ATOM 672 N N . PRO A 1 93 ? 9.638 -5.290 5.147 1.00 59.81 93 PRO A N 1
ATOM 673 C CA . PRO A 1 93 ? 8.482 -4.530 5.579 1.00 59.81 93 PRO A CA 1
ATOM 674 C C . PRO A 1 93 ? 8.524 -3.160 4.908 1.00 59.81 93 PRO A C 1
ATOM 676 O O . PRO A 1 93 ? 9.357 -2.315 5.240 1.00 59.81 93 PRO A O 1
ATOM 679 N N . HIS A 1 94 ? 7.609 -2.933 3.967 1.00 73.88 94 HIS A N 1
ATOM 680 C CA . HIS A 1 94 ? 7.366 -1.608 3.420 1.00 73.88 94 HIS A CA 1
ATOM 681 C C . HIS A 1 94 ? 7.084 -0.650 4.586 1.00 73.88 94 HIS A C 1
ATOM 683 O O . HIS A 1 94 ? 6.137 -0.888 5.345 1.00 73.88 94 HIS A O 1
ATOM 689 N N . PRO A 1 95 ? 7.895 0.407 4.772 1.00 85.50 95 PRO A N 1
ATOM 690 C CA . PRO A 1 95 ? 7.688 1.341 5.862 1.00 85.50 95 PRO A CA 1
ATOM 691 C C . PRO A 1 95 ? 6.296 1.963 5.762 1.00 85.50 95 PRO A C 1
ATOM 693 O O . PRO A 1 95 ? 5.874 2.395 4.684 1.00 85.50 95 PRO A O 1
ATOM 696 N N . ALA A 1 96 ? 5.600 2.022 6.893 1.00 89.62 96 ALA A N 1
ATOM 697 C CA . ALA A 1 96 ? 4.327 2.709 7.012 1.00 89.62 96 ALA A CA 1
ATOM 698 C C . ALA A 1 96 ? 4.251 3.469 8.339 1.00 89.62 96 ALA A C 1
ATOM 700 O O . ALA A 1 96 ? 4.703 2.978 9.376 1.00 89.62 96 ALA A O 1
ATOM 701 N N . ASP A 1 97 ? 3.671 4.663 8.303 1.00 91.69 97 ASP A N 1
ATOM 702 C CA . ASP A 1 97 ? 3.434 5.517 9.463 1.00 91.69 97 ASP A CA 1
ATOM 703 C C . ASP A 1 97 ? 2.082 6.236 9.362 1.00 91.69 97 ASP A C 1
ATOM 705 O O . ASP A 1 97 ? 1.432 6.250 8.319 1.00 91.69 97 ASP A O 1
ATOM 709 N N . TRP A 1 98 ? 1.601 6.800 10.469 1.00 93.75 98 TRP A N 1
ATOM 710 C CA . TRP A 1 98 ? 0.362 7.577 10.458 1.00 93.75 98 TRP A CA 1
ATOM 711 C C . TRP A 1 98 ? 0.616 8.960 9.856 1.00 93.75 98 TRP A C 1
ATOM 713 O O . TRP A 1 98 ? 1.448 9.714 10.354 1.00 93.75 98 TRP A O 1
ATOM 723 N N . ALA A 1 99 ? -0.143 9.320 8.821 1.00 93.19 99 ALA A N 1
ATOM 724 C CA . ALA A 1 99 ? -0.142 10.672 8.269 1.00 93.19 99 ALA A CA 1
ATOM 725 C C . ALA A 1 99 ? -1.056 11.611 9.075 1.00 93.19 99 ALA A C 1
ATOM 727 O O . ALA A 1 99 ? -0.761 12.796 9.224 1.00 93.19 99 ALA A O 1
ATOM 728 N N . ASN A 1 100 ? -2.174 11.080 9.578 1.00 93.56 100 ASN A N 1
ATOM 729 C CA . ASN A 1 100 ? -3.114 11.735 10.492 1.00 93.56 100 ASN A CA 1
ATOM 730 C C . ASN A 1 100 ? -3.971 10.669 11.210 1.00 93.56 100 ASN A C 1
ATOM 732 O O . ASN A 1 100 ? -3.567 9.518 11.284 1.00 93.56 100 ASN A O 1
ATOM 736 N N . GLU A 1 101 ? -5.127 11.030 11.772 1.00 90.94 101 GLU A N 1
ATOM 737 C CA . GLU A 1 101 ? -5.977 10.109 12.549 1.00 90.94 101 GLU A CA 1
ATOM 738 C C . GLU A 1 101 ? -6.671 9.022 11.708 1.00 90.94 101 GLU A C 1
ATOM 740 O O . GLU A 1 101 ? -7.024 7.968 12.241 1.00 90.94 101 GLU A O 1
ATOM 745 N N . THR A 1 102 ? -6.871 9.266 10.410 1.00 93.12 102 THR A N 1
ATOM 746 C CA . THR A 1 102 ? -7.630 8.388 9.501 1.00 93.12 102 THR A CA 1
ATOM 747 C C . THR A 1 102 ? -6.824 7.931 8.291 1.00 93.12 102 THR A C 1
ATOM 749 O O . THR A 1 102 ? -7.329 7.157 7.487 1.00 93.12 102 THR A O 1
ATOM 752 N N . GLN A 1 103 ? -5.584 8.395 8.139 1.00 96.00 103 GLN A N 1
ATOM 753 C CA . GLN A 1 103 ? -4.734 8.082 6.995 1.00 96.00 103 GLN A CA 1
ATOM 754 C C . GLN A 1 103 ? -3.372 7.583 7.439 1.00 96.00 103 GLN A C 1
ATOM 756 O O . GLN A 1 103 ? -2.723 8.171 8.311 1.00 96.00 103 GLN A O 1
ATOM 761 N N . ILE A 1 104 ? -2.906 6.548 6.753 1.00 95.81 104 ILE A N 1
ATOM 762 C CA . ILE A 1 104 ? -1.528 6.085 6.832 1.00 95.81 104 ILE A CA 1
ATOM 763 C C . ILE A 1 104 ? -0.771 6.503 5.580 1.00 95.81 104 ILE A C 1
ATOM 765 O O . ILE A 1 104 ? -1.332 6.674 4.497 1.00 95.81 104 ILE A O 1
ATOM 769 N N . ARG A 1 105 ? 0.530 6.659 5.745 1.00 96.44 105 ARG A N 1
ATOM 770 C CA . ARG A 1 105 ? 1.485 6.838 4.674 1.00 96.44 105 ARG A CA 1
ATOM 771 C C . ARG A 1 105 ? 2.234 5.525 4.502 1.00 96.44 105 ARG A C 1
ATOM 773 O O . ARG A 1 105 ? 2.703 4.948 5.476 1.00 96.44 105 ARG A O 1
ATOM 780 N N . VAL A 1 106 ? 2.306 5.042 3.268 1.00 95.44 106 VAL A N 1
ATOM 781 C CA . VAL A 1 106 ? 2.967 3.786 2.900 1.00 95.44 106 VAL A CA 1
ATOM 782 C C . VAL A 1 106 ? 4.042 4.083 1.868 1.00 95.44 106 VAL A C 1
ATOM 784 O O . VAL A 1 106 ? 3.800 4.819 0.909 1.00 95.44 106 VAL A O 1
ATOM 787 N N . TYR A 1 107 ? 5.225 3.500 2.046 1.00 93.38 107 TYR A N 1
ATOM 788 C CA . TYR A 1 107 ? 6.346 3.668 1.130 1.00 93.38 107 TYR A CA 1
ATOM 789 C C . TYR A 1 107 ? 6.608 2.387 0.336 1.00 93.38 107 TYR A C 1
ATOM 791 O O . TYR A 1 107 ? 7.006 1.357 0.878 1.00 93.38 107 TYR A O 1
ATOM 799 N N . THR A 1 108 ? 6.425 2.473 -0.979 1.00 93.25 108 THR A N 1
ATOM 800 C CA . THR A 1 108 ? 6.840 1.434 -1.938 1.00 93.25 108 THR A CA 1
ATOM 801 C C . THR A 1 108 ? 8.184 1.807 -2.549 1.00 93.25 108 THR A C 1
ATOM 803 O O . THR A 1 108 ? 8.489 2.991 -2.645 1.00 93.25 108 THR A O 1
ATOM 806 N N . PHE A 1 109 ? 8.973 0.838 -3.001 1.00 91.06 109 PHE A N 1
ATOM 807 C CA . PHE A 1 109 ? 10.256 1.106 -3.651 1.00 91.06 109 PHE A CA 1
ATOM 808 C C . PHE A 1 109 ? 10.300 0.459 -5.031 1.00 91.06 109 PHE A C 1
ATOM 810 O O . PHE A 1 109 ? 9.826 -0.660 -5.210 1.00 91.06 109 PHE A O 1
ATOM 817 N N . GLY A 1 110 ? 10.843 1.180 -6.008 1.00 90.62 110 GLY A N 1
ATOM 818 C CA . GLY A 1 110 ? 10.934 0.716 -7.388 1.00 90.62 110 GLY A CA 1
ATOM 819 C C . GLY A 1 110 ? 11.507 1.779 -8.321 1.00 90.62 110 GLY A C 1
ATOM 820 O O . GLY A 1 110 ? 12.089 2.767 -7.873 1.00 90.62 110 GLY A O 1
ATOM 821 N N . SER A 1 111 ? 11.326 1.576 -9.624 1.00 92.94 111 SER A N 1
ATOM 822 C CA . SER A 1 111 ? 11.736 2.537 -10.653 1.00 92.94 111 SER A CA 1
ATOM 823 C C . SER A 1 111 ? 10.946 3.840 -10.544 1.00 92.94 111 SER A C 1
ATOM 825 O O . SER A 1 111 ? 9.716 3.815 -10.487 1.00 92.94 111 SER A O 1
ATOM 827 N N . SER A 1 112 ? 11.611 5.002 -10.578 1.00 93.19 112 SER A N 1
ATOM 828 C CA . SER A 1 112 ? 10.895 6.289 -10.512 1.00 93.19 112 SER A CA 1
ATOM 829 C C . SER A 1 112 ? 9.949 6.520 -11.693 1.00 93.19 112 SER A C 1
ATOM 831 O O . SER A 1 112 ? 8.925 7.190 -11.537 1.00 93.19 112 SER A O 1
ATOM 833 N N . SER A 1 113 ? 10.261 5.954 -12.861 1.00 94.56 113 SER A N 1
ATOM 834 C CA . SER A 1 113 ? 9.398 6.018 -14.051 1.00 94.56 113 SER A CA 1
ATOM 835 C C . SER A 1 113 ? 8.234 5.020 -14.034 1.00 94.56 113 SER A C 1
ATOM 837 O O . SER A 1 113 ? 7.261 5.213 -14.761 1.00 94.56 113 SER A O 1
ATOM 839 N N . CYS A 1 114 ? 8.309 3.998 -13.182 1.00 94.94 114 CYS A N 1
ATOM 840 C CA . CYS A 1 114 ? 7.323 2.934 -13.044 1.00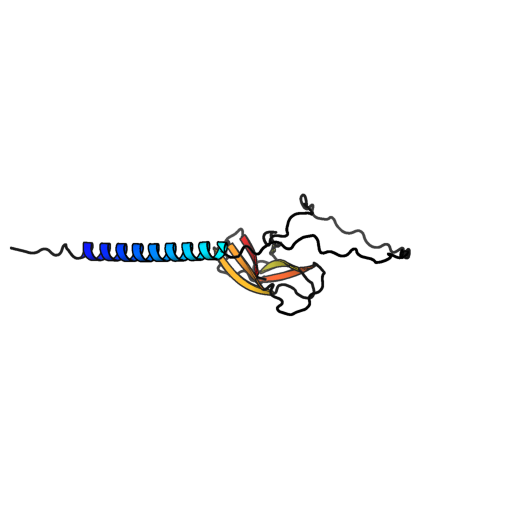 94.94 114 CYS A CA 1
ATOM 841 C C . CYS A 1 114 ? 7.028 2.697 -11.552 1.00 94.94 114 CYS A C 1
ATOM 843 O O . CYS A 1 114 ? 7.468 1.702 -10.982 1.00 94.94 114 CYS A O 1
ATOM 845 N N . PRO A 1 115 ? 6.335 3.621 -10.866 1.00 93.38 115 PRO A N 1
ATOM 846 C CA . PRO A 1 115 ? 5.965 3.415 -9.473 1.00 93.38 115 PRO A CA 1
ATOM 847 C C . PRO A 1 115 ? 4.825 2.397 -9.363 1.00 93.38 115 PRO A C 1
ATOM 849 O O . PRO A 1 115 ? 3.911 2.393 -10.192 1.00 93.38 115 PRO A O 1
ATOM 852 N N . ALA A 1 116 ? 4.836 1.588 -8.301 1.00 93.75 116 ALA A N 1
ATOM 853 C CA . ALA A 1 116 ? 3.681 0.773 -7.933 1.00 93.75 116 ALA A CA 1
ATOM 854 C C . ALA A 1 116 ? 2.447 1.667 -7.700 1.00 93.75 116 ALA A C 1
ATOM 856 O O . ALA A 1 116 ? 2.570 2.789 -7.198 1.00 93.75 116 ALA A O 1
ATOM 857 N N . ARG A 1 117 ? 1.261 1.194 -8.083 1.00 94.38 117 ARG A N 1
ATOM 858 C CA . ARG A 1 117 ? -0.010 1.923 -7.962 1.00 94.38 117 ARG A CA 1
ATOM 859 C C . ARG A 1 117 ? -0.869 1.297 -6.878 1.00 94.38 117 ARG A C 1
ATOM 861 O O . ARG A 1 117 ? -0.967 0.082 -6.825 1.00 94.38 117 ARG A O 1
ATOM 868 N N . LEU A 1 118 ? -1.498 2.107 -6.027 1.00 95.81 118 LEU A N 1
ATOM 869 C CA . LEU A 1 118 ? -2.462 1.597 -5.050 1.00 95.81 118 LEU A CA 1
ATOM 870 C C . LEU A 1 118 ? -3.628 0.929 -5.795 1.00 95.81 118 LEU A C 1
ATOM 872 O O . LEU A 1 118 ? -4.289 1.590 -6.595 1.00 95.81 118 LEU A O 1
ATOM 876 N N . ASP A 1 119 ? -3.860 -0.356 -5.534 1.00 96.50 119 ASP A N 1
ATOM 877 C CA . ASP A 1 119 ? -4.975 -1.117 -6.105 1.00 96.50 119 ASP A CA 1
ATOM 878 C C . ASP A 1 119 ? -6.172 -1.095 -5.150 1.00 96.50 119 ASP A C 1
ATOM 880 O O . ASP A 1 119 ? -7.233 -0.551 -5.463 1.00 96.50 119 ASP A O 1
ATOM 884 N N . ARG A 1 120 ? -5.990 -1.635 -3.939 1.00 96.56 120 ARG A N 1
ATOM 885 C CA . ARG A 1 120 ? -7.067 -1.749 -2.948 1.00 96.56 120 ARG A CA 1
ATOM 886 C C . ARG A 1 120 ? -6.552 -1.835 -1.516 1.00 96.56 120 ARG A C 1
ATOM 888 O O . ARG A 1 120 ? -5.412 -2.213 -1.267 1.00 96.56 120 ARG A O 1
ATOM 895 N N . VAL A 1 121 ? -7.442 -1.548 -0.569 1.00 96.88 121 VAL A N 1
ATOM 896 C CA . VAL A 1 121 ? -7.235 -1.791 0.863 1.00 96.88 121 VAL A CA 1
ATOM 897 C C . VAL A 1 121 ? -8.238 -2.838 1.318 1.00 96.88 121 VAL A C 1
ATOM 899 O O . VAL A 1 121 ? -9.439 -2.701 1.099 1.00 96.88 121 VAL A O 1
ATOM 902 N N . GLU A 1 122 ? -7.737 -3.891 1.941 1.00 97.12 122 GLU A N 1
ATOM 903 C CA . GLU A 1 122 ? -8.522 -4.999 2.461 1.00 97.12 122 GLU A CA 1
ATOM 904 C C . GLU A 1 122 ? -8.464 -5.001 3.987 1.00 97.12 122 GLU A C 1
ATOM 906 O O . GLU A 1 122 ? -7.385 -4.983 4.578 1.00 97.12 122 GLU A O 1
ATOM 911 N N . VAL A 1 123 ? -9.627 -5.044 4.635 1.00 97.38 123 VAL A N 1
ATOM 912 C CA . VAL A 1 123 ? -9.724 -5.182 6.092 1.00 97.38 123 VAL A CA 1
ATOM 913 C C . VAL A 1 123 ? -9.710 -6.666 6.437 1.00 97.38 123 VAL A C 1
ATOM 915 O O . VAL A 1 123 ? -10.651 -7.389 6.116 1.00 97.38 123 VAL A O 1
ATOM 918 N N . VAL A 1 124 ? -8.640 -7.117 7.090 1.00 95.56 124 VAL A N 1
ATOM 919 C CA . VAL A 1 124 ? -8.466 -8.518 7.506 1.00 95.56 124 VAL A CA 1
ATOM 920 C C . VAL A 1 124 ? -9.083 -8.736 8.887 1.00 95.56 124 VAL A C 1
ATOM 922 O O . VAL A 1 124 ? -9.763 -9.734 9.127 1.00 95.56 124 VAL A O 1
ATOM 925 N N . ALA A 1 125 ? -8.877 -7.775 9.787 1.00 93.56 125 ALA A N 1
ATOM 926 C CA . ALA A 1 125 ? -9.438 -7.740 11.130 1.00 93.56 125 ALA A CA 1
ATOM 927 C C . ALA A 1 125 ? -9.652 -6.284 11.570 1.00 93.56 125 ALA A C 1
ATOM 929 O O . ALA A 1 125 ? -9.245 -5.348 10.886 1.00 93.56 125 ALA A O 1
ATOM 930 N N . ALA A 1 126 ? -10.266 -6.077 12.738 1.00 93.81 126 ALA A N 1
ATOM 931 C CA . ALA A 1 126 ? -10.435 -4.728 13.281 1.00 93.81 126 ALA A CA 1
ATOM 932 C C . ALA A 1 126 ? -9.083 -4.014 13.463 1.00 93.81 126 ALA A C 1
ATOM 934 O O . ALA A 1 126 ? -8.996 -2.808 13.286 1.00 93.81 126 ALA A O 1
ATOM 935 N N . ASP A 1 127 ? -8.030 -4.746 13.808 1.00 92.81 127 ASP A N 1
ATOM 936 C CA . ASP A 1 127 ? -6.671 -4.266 14.040 1.00 92.81 127 ASP A CA 1
ATOM 937 C C . ASP A 1 127 ? -5.696 -4.628 12.909 1.00 92.81 127 ASP A C 1
ATOM 939 O O . ASP A 1 127 ? -4.495 -4.450 13.081 1.00 92.81 127 ASP A O 1
ATOM 943 N N . GLU A 1 128 ? -6.166 -5.108 11.752 1.00 93.06 128 GLU A N 1
ATOM 944 C CA . GLU A 1 128 ? -5.292 -5.531 10.649 1.00 93.06 128 GLU A CA 1
ATOM 945 C C . GLU A 1 128 ? -5.873 -5.176 9.277 1.00 93.06 128 GLU A C 1
ATOM 947 O O . GLU A 1 128 ? -6.990 -5.570 8.929 1.00 93.06 128 GLU A O 1
ATOM 952 N N . ILE A 1 129 ? -5.072 -4.486 8.464 1.00 95.19 129 ILE A N 1
ATOM 953 C CA . ILE A 1 129 ? -5.370 -4.211 7.056 1.00 95.19 129 ILE A CA 1
ATOM 954 C C . ILE A 1 129 ? -4.252 -4.720 6.148 1.00 95.19 129 ILE A C 1
ATOM 956 O O . ILE A 1 129 ? -3.083 -4.771 6.533 1.00 95.19 129 ILE A O 1
ATOM 960 N N . THR A 1 130 ? -4.617 -5.049 4.913 1.00 95.44 130 THR A N 1
ATOM 961 C CA . THR A 1 130 ? -3.685 -5.327 3.821 1.00 95.44 130 THR A CA 1
ATOM 962 C C . THR A 1 130 ? -3.862 -4.285 2.726 1.00 95.44 130 THR A C 1
ATOM 964 O O . THR A 1 130 ? -4.951 -4.120 2.181 1.00 95.44 130 THR A O 1
ATOM 967 N N . VAL A 1 131 ? -2.790 -3.574 2.402 1.00 95.75 131 VAL A N 1
ATOM 968 C CA . VAL A 1 131 ? -2.732 -2.604 1.312 1.00 95.75 131 VAL A CA 1
ATOM 969 C C . VAL A 1 131 ? -2.107 -3.293 0.107 1.00 95.75 131 VAL A C 1
ATOM 971 O O . VAL A 1 131 ? -0.962 -3.739 0.165 1.00 95.75 131 VAL A O 1
ATOM 974 N N . HIS A 1 132 ? -2.869 -3.392 -0.974 1.00 95.88 132 HIS A N 1
ATOM 975 C CA . HIS A 1 132 ? -2.454 -4.028 -2.216 1.00 95.88 132 HIS A CA 1
ATOM 976 C C . HIS A 1 132 ? -2.030 -2.961 -3.221 1.00 95.88 132 HIS A C 1
ATOM 978 O O . HIS A 1 132 ? -2.746 -1.980 -3.446 1.00 95.88 132 HIS A O 1
ATOM 984 N N . PHE A 1 133 ? -0.877 -3.174 -3.840 1.00 95.56 133 PHE A N 1
ATOM 985 C CA . PHE A 1 133 ? -0.334 -2.355 -4.908 1.00 95.56 133 PHE A CA 1
ATOM 986 C C . PHE A 1 133 ? -0.156 -3.185 -6.181 1.00 95.56 133 PHE A C 1
ATOM 988 O O . PHE A 1 133 ? 0.368 -4.293 -6.135 1.00 95.56 133 PHE A O 1
ATOM 995 N N . ASP A 1 134 ? -0.524 -2.602 -7.316 1.00 94.75 134 ASP A N 1
ATOM 996 C CA . ASP A 1 134 ? -0.190 -3.074 -8.657 1.00 94.75 134 ASP A CA 1
ATOM 997 C C . ASP A 1 134 ? 1.206 -2.558 -9.044 1.00 94.75 134 ASP A C 1
ATOM 999 O O . ASP A 1 134 ? 1.410 -1.365 -9.294 1.00 94.75 134 ASP A O 1
ATOM 1003 N N . GLY A 1 135 ? 2.178 -3.462 -9.053 1.00 90.38 135 GLY A N 1
ATOM 1004 C CA . GLY A 1 135 ? 3.529 -3.284 -9.576 1.00 90.38 135 GLY A CA 1
ATOM 1005 C C . GLY A 1 135 ? 3.661 -3.645 -11.058 1.00 90.38 135 GLY A C 1
ATOM 1006 O O . GLY A 1 135 ? 4.750 -3.532 -11.614 1.00 90.38 135 GLY A O 1
ATOM 1007 N N . SER A 1 136 ? 2.578 -4.033 -11.738 1.00 90.75 136 SER A N 1
ATOM 1008 C CA . SER A 1 136 ? 2.658 -4.417 -13.139 1.00 90.75 136 SER A CA 1
ATOM 1009 C C . SER A 1 136 ? 2.792 -3.203 -14.061 1.00 90.75 136 SER A C 1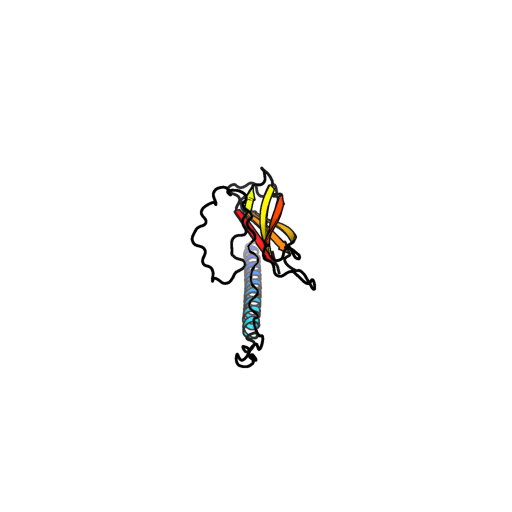
ATOM 1011 O O . SER A 1 136 ? 1.932 -2.314 -14.150 1.00 90.75 136 SER A O 1
ATOM 1013 N N . TYR A 1 137 ? 3.890 -3.173 -14.816 1.00 88.62 137 TYR A N 1
ATOM 1014 C CA . TYR A 1 137 ? 4.197 -2.091 -15.760 1.00 88.62 137 TYR A CA 1
ATOM 1015 C C . TYR A 1 137 ? 3.887 -2.460 -17.220 1.00 88.62 137 TYR A C 1
ATOM 1017 O O . TYR A 1 137 ? 4.063 -1.646 -18.133 1.00 88.62 137 TYR A O 1
ATOM 1025 N N . GLY A 1 138 ? 3.387 -3.676 -17.467 1.00 86.94 138 GLY A N 1
ATOM 1026 C CA . GLY A 1 138 ? 3.115 -4.184 -18.811 1.00 86.94 138 GLY A CA 1
ATOM 1027 C C . GLY A 1 138 ? 4.357 -4.116 -19.707 1.00 86.94 138 GLY A C 1
ATOM 1028 O O . GLY A 1 138 ? 5.412 -4.628 -19.357 1.00 86.94 138 GLY A O 1
ATOM 1029 N N . ASN A 1 139 ? 4.235 -3.458 -20.865 1.00 89.06 139 ASN A N 1
ATOM 1030 C CA . ASN A 1 139 ? 5.339 -3.265 -21.819 1.00 89.06 139 ASN A CA 1
ATOM 1031 C C . ASN A 1 139 ? 6.052 -1.905 -21.662 1.00 89.06 139 ASN A C 1
ATOM 1033 O O . ASN A 1 139 ? 6.690 -1.438 -22.608 1.00 89.06 139 ASN A O 1
ATOM 1037 N N . GLN A 1 140 ? 5.892 -1.213 -20.528 1.00 89.19 140 GLN A N 1
ATOM 1038 C CA . GLN A 1 140 ? 6.587 0.055 -20.300 1.00 89.19 140 GLN A CA 1
ATOM 1039 C C . GLN A 1 140 ? 8.086 -0.170 -20.091 1.00 89.19 140 GLN A C 1
ATOM 1041 O O . GLN A 1 140 ? 8.513 -1.100 -19.412 1.00 89.19 140 GLN A O 1
ATOM 1046 N N . VAL A 1 141 ? 8.890 0.714 -20.680 1.00 93.88 141 VAL A N 1
ATOM 1047 C CA . VAL A 1 141 ? 10.328 0.764 -20.418 1.00 93.88 141 VAL A CA 1
ATOM 1048 C C . VAL A 1 141 ? 10.541 1.601 -19.167 1.00 93.88 141 VAL A C 1
ATOM 1050 O O . VAL A 1 141 ? 10.247 2.797 -19.170 1.00 93.88 141 VAL A O 1
ATOM 1053 N N . CYS A 1 142 ? 11.058 0.966 -18.123 1.00 94.81 142 CYS A N 1
ATOM 1054 C CA . CYS A 1 142 ? 11.346 1.610 -16.853 1.00 94.81 142 CYS A CA 1
ATOM 1055 C C . CYS A 1 142 ? 12.816 2.052 -16.778 1.00 94.81 142 CYS A C 1
ATOM 1057 O O . CYS A 1 142 ? 13.716 1.423 -17.336 1.00 94.81 142 CYS A O 1
ATOM 1059 N N . THR A 1 143 ? 13.063 3.147 -16.072 1.00 93.56 143 THR A N 1
ATOM 1060 C CA . THR A 1 143 ? 14.381 3.598 -15.628 1.00 93.56 143 THR A CA 1
ATOM 1061 C C . THR A 1 143 ? 14.964 2.618 -14.606 1.00 93.56 143 THR A C 1
ATOM 1063 O O . THR A 1 143 ? 14.228 1.914 -13.917 1.00 93.56 143 THR A O 1
ATOM 1066 N N . MET A 1 144 ? 16.294 2.559 -14.509 1.00 93.50 144 MET A N 1
ATOM 1067 C CA . MET A 1 144 ? 17.018 1.586 -13.672 1.00 93.50 144 MET A CA 1
ATOM 1068 C C . MET A 1 144 ? 17.298 2.087 -12.242 1.00 93.50 144 MET A C 1
ATOM 1070 O O . MET A 1 144 ? 18.086 1.493 -11.513 1.00 93.50 144 MET A O 1
ATOM 1074 N N . ASP A 1 145 ? 16.726 3.217 -11.841 1.00 94.00 145 ASP A N 1
ATOM 1075 C CA . ASP A 1 145 ? 16.878 3.745 -10.489 1.00 94.00 145 ASP A CA 1
ATOM 1076 C C . ASP A 1 145 ? 15.960 3.027 -9.487 1.00 94.00 145 ASP A C 1
ATOM 1078 O O . ASP A 1 145 ? 14.952 2.435 -9.863 1.00 94.00 145 ASP A O 1
ATOM 1082 N N . TYR A 1 146 ? 16.318 3.082 -8.203 1.00 92.44 146 TYR A N 1
ATOM 1083 C CA . TYR A 1 146 ? 15.540 2.506 -7.106 1.00 92.44 146 TYR A CA 1
ATOM 1084 C C . TYR A 1 146 ? 15.212 3.603 -6.097 1.00 92.44 146 TYR A C 1
ATOM 1086 O O . TYR A 1 146 ? 16.076 4.060 -5.347 1.00 92.44 146 TYR A O 1
ATOM 1094 N N . VAL A 1 147 ? 13.968 4.074 -6.127 1.00 92.50 147 VAL A N 1
ATOM 1095 C CA . VAL A 1 147 ? 13.501 5.241 -5.376 1.00 92.50 147 VAL A CA 1
ATOM 1096 C C . VAL A 1 147 ? 12.248 4.889 -4.579 1.00 92.50 147 VAL A C 1
ATOM 1098 O O . VAL A 1 147 ? 11.376 4.150 -5.038 1.00 92.50 147 VAL A O 1
ATOM 1101 N N . GLY A 1 148 ? 12.162 5.442 -3.367 1.00 91.94 148 GLY A N 1
ATOM 1102 C CA . GLY A 1 148 ? 10.972 5.357 -2.528 1.00 91.94 148 GLY A CA 1
ATOM 1103 C C . GLY A 1 148 ? 9.847 6.244 -3.056 1.00 91.94 148 GLY A C 1
ATOM 1104 O O . GLY A 1 148 ? 10.040 7.430 -3.326 1.00 91.94 148 GLY A O 1
ATOM 1105 N N . LYS A 1 149 ? 8.653 5.671 -3.169 1.00 94.12 149 LYS A N 1
ATOM 1106 C CA . LYS A 1 149 ? 7.414 6.343 -3.539 1.00 94.12 149 LYS A CA 1
ATOM 1107 C C . LYS A 1 149 ? 6.439 6.303 -2.373 1.00 94.12 149 LYS A C 1
ATOM 1109 O O . LYS A 1 149 ? 6.090 5.233 -1.883 1.00 94.12 149 LYS A O 1
ATOM 1114 N N . GLU A 1 150 ? 5.996 7.488 -1.980 1.00 95.56 150 GLU A N 1
ATOM 1115 C CA . GLU A 1 150 ? 4.976 7.693 -0.961 1.00 95.56 150 GLU A CA 1
ATOM 1116 C C . GLU A 1 150 ? 3.560 7.506 -1.523 1.00 95.56 150 GLU A C 1
ATOM 1118 O O . GLU A 1 150 ? 3.243 8.019 -2.601 1.00 95.56 150 GLU A O 1
ATOM 1123 N N . HIS A 1 151 ? 2.703 6.861 -0.729 1.00 96.44 151 HIS A N 1
ATOM 1124 C CA . HIS A 1 151 ? 1.259 6.769 -0.930 1.00 96.44 151 HIS A CA 1
ATOM 1125 C C . HIS A 1 151 ? 0.518 7.146 0.350 1.00 96.44 151 HIS A C 1
ATOM 1127 O O . HIS A 1 151 ? 0.848 6.644 1.421 1.00 96.44 151 HIS A O 1
ATOM 1133 N N . ILE A 1 152 ? -0.504 7.993 0.236 1.00 97.12 152 ILE A N 1
ATOM 1134 C CA . ILE 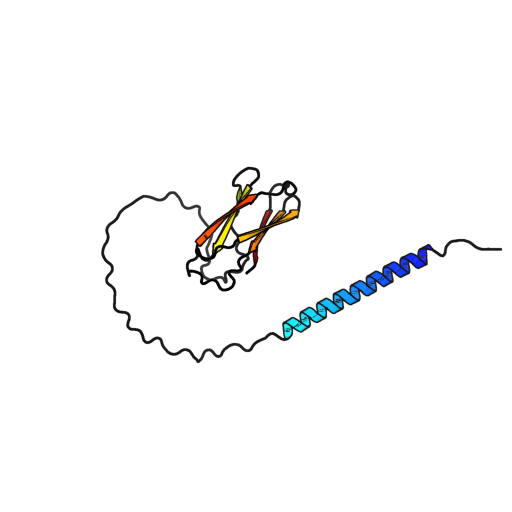A 1 152 ? -1.446 8.274 1.325 1.00 97.12 152 ILE A CA 1
ATOM 1135 C C . ILE A 1 152 ? -2.659 7.370 1.140 1.00 97.12 152 ILE A C 1
ATOM 1137 O O . ILE A 1 152 ? -3.271 7.366 0.072 1.00 97.12 152 ILE A O 1
ATOM 1141 N N . VAL A 1 153 ? -2.984 6.600 2.173 1.00 97.06 153 VAL A N 1
ATOM 1142 C CA . VAL A 1 153 ? -4.029 5.578 2.152 1.00 97.06 153 VAL A CA 1
ATOM 1143 C C . VAL A 1 153 ? -5.015 5.862 3.279 1.00 97.06 153 VAL A C 1
ATOM 1145 O O . VAL A 1 153 ? -4.620 5.969 4.442 1.00 97.06 153 VAL A O 1
ATOM 1148 N N . ASP A 1 154 ? -6.296 5.975 2.937 1.00 97.44 154 ASP A N 1
ATOM 1149 C CA . ASP A 1 154 ? -7.370 6.067 3.923 1.00 97.44 154 ASP A CA 1
ATOM 1150 C C . ASP A 1 154 ? -7.538 4.725 4.644 1.00 97.44 154 ASP A C 1
ATOM 1152 O O . ASP A 1 154 ? -7.612 3.665 4.017 1.00 97.44 154 ASP A O 1
ATOM 1156 N N . VAL A 1 155 ? -7.600 4.770 5.974 1.00 95.75 155 VAL A N 1
ATOM 1157 C CA . VAL A 1 155 ? -7.876 3.599 6.807 1.00 95.75 155 VAL A CA 1
ATOM 1158 C C . VAL A 1 155 ? -9.393 3.414 6.880 1.00 95.75 155 VAL A C 1
ATOM 1160 O O . VAL A 1 155 ? -10.078 4.320 7.361 1.00 95.75 155 VAL A O 1
ATOM 1163 N N . PRO A 1 156 ? -9.933 2.264 6.438 1.00 96.38 156 PRO A N 1
ATOM 1164 C CA . PRO A 1 156 ? -11.365 1.997 6.525 1.00 96.38 156 PRO A CA 1
ATOM 1165 C C . PRO A 1 156 ? -11.864 2.063 7.976 1.00 96.38 156 PRO A C 1
ATOM 1167 O O . PRO A 1 156 ? -11.164 1.632 8.896 1.00 96.38 156 PRO A O 1
ATOM 1170 N N . GLU A 1 157 ? -13.077 2.579 8.200 1.00 95.06 157 GLU A N 1
ATOM 1171 C CA . GLU A 1 157 ? -13.648 2.738 9.551 1.00 95.06 157 GLU A CA 1
ATOM 1172 C C . GLU A 1 157 ? -13.809 1.393 10.280 1.00 95.06 157 GLU A C 1
ATOM 1174 O O . GLU A 1 157 ? -13.772 1.326 11.512 1.00 95.06 157 GLU A O 1
ATOM 1179 N N . GLU A 1 158 ? -13.936 0.301 9.523 1.00 95.94 158 GLU A N 1
ATOM 1180 C CA . GLU A 1 158 ? -13.995 -1.064 10.034 1.00 95.94 158 GLU A CA 1
ATOM 1181 C C . GLU A 1 158 ? -12.685 -1.477 10.735 1.00 95.94 158 GLU A C 1
ATOM 1183 O O . GLU A 1 158 ? -12.716 -2.271 11.681 1.00 95.94 158 GLU A O 1
ATOM 1188 N N . ALA A 1 159 ? -11.547 -0.893 10.338 1.00 93.94 159 ALA A N 1
ATOM 1189 C CA . ALA A 1 159 ? -10.223 -1.113 10.922 1.00 93.94 159 ALA A CA 1
ATOM 1190 C C . ALA A 1 159 ? -9.961 -0.189 12.137 1.00 93.94 159 ALA A C 1
ATOM 1192 O O . ALA A 1 159 ? -9.037 0.636 12.184 1.00 93.94 159 ALA A O 1
ATOM 1193 N N . SER A 1 160 ? -10.823 -0.310 13.149 1.00 90.75 160 SER A N 1
ATOM 1194 C CA . SER A 1 160 ? -10.831 0.530 14.362 1.00 90.75 160 SER A CA 1
ATOM 1195 C C . SER A 1 160 ? -9.922 0.042 15.502 1.00 90.75 160 SER A C 1
ATOM 1197 O O . SER A 1 160 ? -9.672 0.774 16.461 1.00 90.75 160 SER A O 1
ATOM 1199 N N . GLY A 1 161 ? -9.409 -1.182 15.411 1.00 86.94 161 GLY A N 1
ATOM 1200 C CA . GLY A 1 161 ? -8.518 -1.804 16.383 1.00 86.94 161 GLY A CA 1
ATOM 1201 C C . GLY A 1 161 ? -7.167 -1.097 16.473 1.00 86.94 161 GLY A C 1
ATOM 1202 O O . GLY A 1 161 ? -6.657 -0.540 15.498 1.00 86.94 161 GLY A O 1
ATOM 1203 N N . ARG A 1 162 ? -6.601 -1.062 17.683 1.00 89.75 162 ARG A N 1
ATOM 1204 C CA . ARG A 1 162 ? -5.317 -0.415 17.977 1.00 89.75 162 ARG A CA 1
ATOM 1205 C C . ARG A 1 162 ? -4.470 -1.344 18.863 1.00 89.75 162 ARG A C 1
ATOM 1207 O O . ARG A 1 162 ? -4.995 -1.804 19.880 1.00 89.75 162 ARG A O 1
ATOM 1214 N N . PRO A 1 163 ? -3.184 -1.585 18.541 1.00 90.19 163 PRO A N 1
ATOM 1215 C CA . PRO A 1 163 ? -2.427 -1.052 17.396 1.00 90.19 163 PRO A CA 1
ATOM 1216 C C . PRO A 1 163 ? -2.962 -1.554 16.044 1.00 90.19 163 PRO A C 1
ATOM 1218 O O . PRO A 1 163 ? -3.537 -2.629 15.992 1.00 90.19 163 PRO A O 1
ATOM 1221 N N . LEU A 1 164 ? -2.805 -0.761 14.977 1.00 89.75 164 LEU A N 1
ATOM 1222 C CA . LEU A 1 164 ? -3.176 -1.173 13.619 1.00 89.75 164 LEU A CA 1
ATOM 1223 C C . LEU A 1 164 ? -1.977 -1.853 12.954 1.00 89.75 164 LEU A C 1
ATOM 1225 O O . LEU A 1 164 ? -0.922 -1.238 12.798 1.00 89.75 164 LEU A O 1
ATOM 1229 N N . MET A 1 165 ? -2.155 -3.104 12.552 1.00 91.81 165 MET A N 1
ATOM 1230 C CA . MET A 1 165 ? -1.201 -3.884 11.779 1.00 91.81 165 MET A CA 1
ATOM 1231 C C . MET A 1 165 ? -1.448 -3.636 10.292 1.00 91.81 165 MET A C 1
ATOM 1233 O O . MET A 1 165 ? -2.566 -3.789 9.801 1.00 91.81 165 MET A O 1
ATOM 1237 N N . VAL A 1 166 ? -0.400 -3.250 9.570 1.00 92.38 166 VAL A N 1
ATOM 1238 C CA . VAL A 1 166 ? -0.474 -2.971 8.134 1.00 92.38 166 VAL A CA 1
ATOM 1239 C C . VAL A 1 166 ? 0.408 -3.971 7.406 1.00 92.38 166 VAL A C 1
ATOM 1241 O O . VAL A 1 166 ? 1.619 -4.008 7.621 1.00 92.38 166 VAL A O 1
ATOM 1244 N N . ARG A 1 167 ? -0.195 -4.783 6.539 1.00 93.25 167 ARG A N 1
ATOM 1245 C CA . ARG A 1 167 ? 0.530 -5.564 5.534 1.00 93.25 167 ARG A CA 1
ATOM 1246 C C . ARG A 1 167 ? 0.510 -4.816 4.220 1.00 93.25 167 ARG A C 1
ATOM 1248 O O . ARG A 1 167 ? -0.512 -4.252 3.847 1.00 93.25 167 ARG A O 1
ATOM 1255 N N . VAL A 1 168 ? 1.622 -4.848 3.508 1.00 93.31 168 VAL A N 1
ATOM 1256 C CA . VAL A 1 168 ? 1.731 -4.254 2.181 1.00 93.31 168 VAL A CA 1
ATOM 1257 C C . VAL A 1 168 ? 2.100 -5.363 1.216 1.00 93.31 168 VAL A C 1
ATOM 1259 O O . VAL A 1 168 ? 3.069 -6.080 1.452 1.00 93.31 168 VAL A O 1
ATOM 1262 N N . LEU A 1 169 ? 1.305 -5.520 0.165 1.00 92.44 169 LEU A N 1
ATOM 1263 C CA . LEU A 1 169 ? 1.538 -6.482 -0.903 1.00 92.44 169 LEU A CA 1
ATOM 1264 C C . LEU A 1 169 ? 1.704 -5.719 -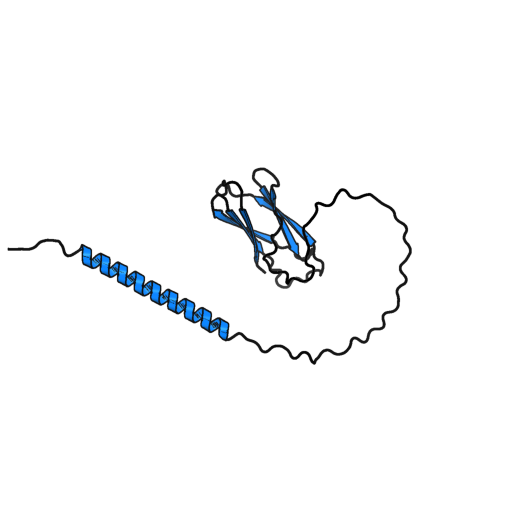2.209 1.00 92.44 169 LEU A C 1
ATOM 1266 O O . LEU A 1 169 ? 0.876 -4.873 -2.534 1.00 92.44 169 LEU A O 1
ATOM 1270 N N . VAL A 1 170 ? 2.763 -6.026 -2.951 1.00 90.62 170 VAL A N 1
ATOM 1271 C CA . VAL A 1 170 ? 2.991 -5.500 -4.298 1.00 90.62 170 VAL A CA 1
ATOM 1272 C C . VAL A 1 170 ? 2.924 -6.674 -5.272 1.00 90.62 170 VAL A C 1
ATOM 1274 O O . VAL A 1 170 ? 3.763 -7.574 -5.222 1.00 90.62 170 VAL A O 1
ATOM 1277 N N . GLU A 1 171 ? 1.899 -6.694 -6.119 1.00 87.44 171 GLU A N 1
ATOM 1278 C CA . GLU A 1 171 ? 1.689 -7.714 -7.151 1.00 87.44 171 GLU A CA 1
ATOM 1279 C C . GLU A 1 171 ? 2.397 -7.269 -8.442 1.00 87.44 171 GLU A C 1
ATOM 1281 O O . GLU A 1 171 ? 2.147 -6.166 -8.912 1.00 87.44 171 GLU A O 1
ATOM 1286 N N . GLN A 1 172 ? 3.298 -8.084 -8.999 1.00 79.62 172 GLN A N 1
ATOM 1287 C CA . GLN A 1 172 ? 4.101 -7.750 -10.194 1.00 79.62 172 GLN A CA 1
ATOM 1288 C C . GLN A 1 172 ? 3.463 -8.273 -11.491 1.00 79.62 172 GLN A C 1
ATOM 1290 O O . GLN A 1 172 ? 2.981 -9.429 -11.464 1.00 79.62 172 GLN A O 1
#

Sequence (172 aa):
MGYGPETRKHARSRWIVAVYVAVAIFVVGALVAVVMSFAAQRSPEPDPTDTPPPTGDVTPVTPPSETSEPGEPSPVPTSGPIDPGGPLDNQDPHPADWANETQIRVYTFGSSSCPARLDRVEVVAADEITVHFDGSYGNQVCTMDYVGKEHIVDVPEEASGRPLMVRVLVEQ

Organism: NCBI:txid370736

Foldseek 3Di:
DDDDDPPPVVVVVVVVVVVVVVVVVVVVVVVVVVVVVVVPPPDDDDDPPPDDDDDDDDDDDDDDDDDDDDDDDDDDDDDPDDDPDDPPDQPPFFDKDDPDDFKIKTKDKDFPQQDWAFDDWADPALQEIETETESDPDPDDTDPDIDIDIDIDTHDPSNNDPPHHYHYYYDD

Radius of gyration: 28.83 Å; chains: 1; bounding box: 91×75×43 Å

pLDDT: mean 74.64, std 20.05, range [28.47, 97.44]

Secondary structure (DSSP, 8-state):
------THHHHHHHHHHHHHHHHHHHHHHHHHHHHHHHHTT-PPPPPTT------------PPP-------PPPPPP------TTS---TTS---EEESSSSEEEEEEEE-TTS--EEEEEEEEETTEEEEEEE---TT----S--EEEEEEEEPPTT---SSPEEEEEEE-